Protein AF-A0A0F9I3G2-F1 (afdb_monomer)

Organism: NCBI:txid412755

pLDDT: mean 88.93, std 11.57, range [64.62, 98.38]

Solvent-accessible surface area (backbone atoms only — not comparable to full-atom values): 3308 Å² total; per-residue (Å²): 137,77,82,78,78,75,73,56,66,33,78,40,79,88,81,66,22,39,8,36,69,26,92,75,51,89,41,66,71,26,63,67,70,91,84,86,72,99,75,86,88,78,82,82,84,72,131

Nearest PDB structures (foldseek):
  8onf-assembly1_B  TM=8.143E-01  e=5.453E-01  Bdellovibrio bacteriovorus HD100
  8ol4-assembly1_A  TM=8.152E-01  e=6.267E-01  Bdellovibrio bacteriovorus HD100
  8onc-assembly2_F  TM=5.940E-01  e=3.128E-01  Bdellovibrio bacteriovorus HD100
  8ojn-assembly1_C  TM=5.953E-01  e=4.130E-01  Bdellovibrio bacteriovorus HD100
  8ond-assembly2_B  TM=7.562E-01  e=1.658E+00  Bdellovibrio bacteriovorus HD100

Radius of gyration: 13.77 Å; Cα contacts (8 Å, |Δi|>4): 54; chains: 1; bounding box: 24×29×44 Å

Secondary structure (DSSP, 8-state):
-------SEEEETTTTEEEES-SS-SSSEEESS----S----S----

Foldseek 3Di:
DDPPPPDQWEADPVVRAIEGVDNPDPDNYHYPDDDDDPDDDDPDPDD

Mean predicted aligned error: 6.19 Å

Sequence (47 aa):
YVPTETGELFWDDVNKRLGIKNSSPTSEVDVTGTVTMTRLLAGGITE

Structure (mmCIF, N/CA/C/O backbone):
data_AF-A0A0F9I3G2-F1
#
_entry.id   AF-A0A0F9I3G2-F1
#
loop_
_atom_site.group_PDB
_atom_site.id
_atom_site.type_symbol
_atom_site.label_atom_id
_atom_site.label_alt_id
_atom_site.label_comp_id
_atom_site.label_asym_id
_atom_site.label_entity_id
_atom_site.label_seq_id
_atom_site.pdbx_PDB_ins_code
_atom_site.Cartn_x
_atom_site.Cartn_y
_atom_site.Cartn_z
_atom_site.occupancy
_atom_site.B_iso_or_equiv
_atom_site.auth_seq_id
_atom_site.auth_comp_id
_atom_site.auth_asym_id
_atom_site.auth_atom_id
_atom_site.pdbx_PDB_model_num
ATOM 1 N N . TYR A 1 1 ? -4.207 18.528 24.360 1.00 66.44 1 TYR A N 1
ATOM 2 C CA . TYR A 1 1 ? -4.434 18.023 22.996 1.00 66.44 1 TYR A CA 1
ATOM 3 C C . TYR A 1 1 ? -3.291 17.083 22.683 1.00 66.44 1 TYR A C 1
ATOM 5 O O . TYR A 1 1 ? -2.159 17.541 22.624 1.00 66.44 1 TYR A O 1
ATOM 13 N N . VAL A 1 2 ? -3.560 15.784 22.612 1.00 67.81 2 VAL A N 1
ATOM 14 C CA . VAL A 1 2 ? -2.592 14.807 22.104 1.00 67.81 2 VAL A CA 1
ATOM 15 C C . VAL A 1 2 ? -3.089 14.503 20.696 1.00 67.81 2 VAL A C 1
ATOM 17 O O . VAL A 1 2 ? -4.240 14.079 20.584 1.00 67.81 2 VAL A O 1
ATOM 20 N N . PRO A 1 3 ? -2.332 14.800 19.631 1.00 65.75 3 PRO A N 1
ATOM 21 C CA . PRO A 1 3 ? -2.740 14.374 18.307 1.00 65.75 3 PRO A CA 1
ATOM 22 C C . PRO A 1 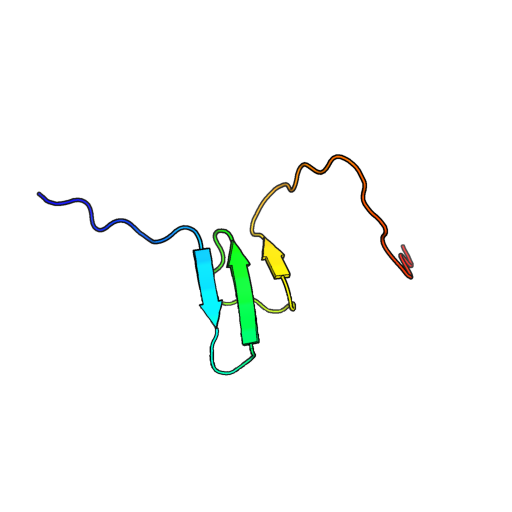3 ? -2.846 12.852 18.342 1.00 65.75 3 PRO A C 1
ATOM 24 O O . PRO A 1 3 ? -1.892 12.171 18.714 1.00 65.75 3 PRO A O 1
ATOM 27 N N . THR A 1 4 ? -4.021 12.319 18.020 1.00 64.62 4 THR A N 1
ATOM 28 C CA . THR A 1 4 ? -4.133 10.903 17.694 1.00 64.62 4 THR A CA 1
ATOM 29 C C . THR A 1 4 ? -3.313 10.716 16.432 1.00 64.62 4 THR A C 1
ATOM 31 O O . THR A 1 4 ? -3.694 11.199 15.368 1.00 64.62 4 THR A O 1
ATOM 34 N N . GLU A 1 5 ? -2.144 10.106 16.567 1.00 65.38 5 GLU A N 1
ATOM 35 C CA . GLU A 1 5 ? -1.343 9.732 15.417 1.00 65.38 5 GLU A CA 1
ATOM 36 C C . GLU A 1 5 ? -2.164 8.701 14.635 1.00 65.38 5 GLU A C 1
ATOM 38 O O . GLU A 1 5 ? -2.402 7.584 15.097 1.00 65.38 5 GLU A O 1
ATOM 43 N N . THR A 1 6 ? -2.708 9.096 13.486 1.00 73.31 6 THR A N 1
ATOM 44 C CA . THR A 1 6 ? -3.254 8.128 12.540 1.00 73.31 6 THR A CA 1
ATOM 45 C C . THR A 1 6 ? -2.061 7.377 11.984 1.00 73.31 6 THR A C 1
ATOM 47 O O . THR A 1 6 ? -1.267 7.971 11.255 1.00 73.31 6 THR A O 1
ATOM 50 N N . GLY A 1 7 ? -1.907 6.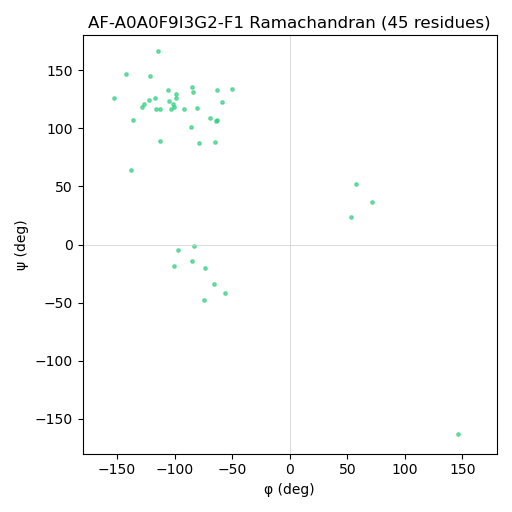109 12.371 1.00 79.19 7 GLY A N 1
ATOM 51 C CA . GLY A 1 7 ? -0.828 5.272 11.858 1.00 79.19 7 GLY A CA 1
ATOM 52 C C . GLY A 1 7 ? -0.795 5.339 10.332 1.00 79.19 7 GLY A C 1
ATOM 53 O O . GLY A 1 7 ? -1.834 5.282 9.686 1.00 79.19 7 GLY A O 1
ATOM 54 N N . GLU A 1 8 ? 0.382 5.524 9.744 1.00 92.88 8 GLU A N 1
ATOM 55 C CA . GLU A 1 8 ? 0.514 5.605 8.283 1.00 92.88 8 GLU A CA 1
ATOM 56 C C . GLU A 1 8 ? 0.630 4.219 7.632 1.00 92.88 8 GLU A C 1
ATOM 58 O O . GLU A 1 8 ? 0.467 4.082 6.417 1.00 92.88 8 GLU A O 1
A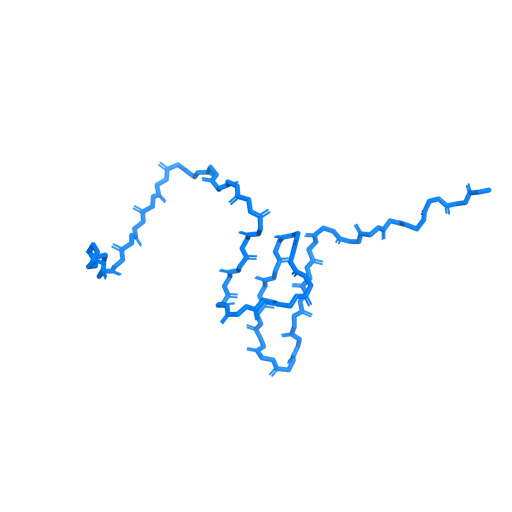TOM 63 N N . LEU A 1 9 ? 0.894 3.198 8.451 1.00 95.69 9 LEU A N 1
ATOM 64 C CA . LEU A 1 9 ? 1.045 1.799 8.074 1.00 95.69 9 LEU A CA 1
ATOM 65 C C . LEU A 1 9 ? -0.050 0.977 8.758 1.00 95.69 9 LEU A C 1
ATOM 67 O O . LEU A 1 9 ? -0.192 1.018 9.980 1.00 95.69 9 LEU A O 1
ATOM 71 N N . PHE A 1 10 ? -0.797 0.212 7.971 1.00 95.31 10 PHE A N 1
ATOM 72 C CA . PHE A 1 10 ? -1.912 -0.609 8.429 1.00 95.31 10 PHE A CA 1
ATOM 73 C C . PHE A 1 10 ? -1.656 -2.065 8.054 1.00 95.31 10 PHE A C 1
ATOM 75 O O . PHE A 1 10 ? -1.443 -2.380 6.886 1.00 95.31 10 PHE A O 1
ATOM 82 N N . TRP A 1 11 ? -1.687 -2.959 9.040 1.00 96.44 11 TRP A N 1
ATOM 83 C CA . TRP A 1 11 ? -1.669 -4.399 8.802 1.00 96.44 11 TRP A CA 1
ATOM 84 C C . TRP A 1 11 ? -3.089 -4.954 8.919 1.00 96.44 11 TRP A C 1
ATOM 86 O O . TRP A 1 11 ? -3.699 -4.874 9.985 1.00 96.44 11 TRP A O 1
ATOM 96 N N . ASP A 1 12 ? -3.611 -5.518 7.831 1.00 97.06 12 ASP A N 1
ATOM 97 C CA . ASP A 1 12 ? -4.846 -6.300 7.844 1.00 97.06 12 ASP A CA 1
ATOM 98 C C . ASP A 1 12 ? -4.500 -7.746 8.204 1.00 97.06 12 ASP A C 1
ATOM 100 O O . ASP A 1 12 ? -4.026 -8.514 7.365 1.00 97.06 12 ASP A O 1
ATOM 104 N N . ASP A 1 13 ? -4.732 -8.125 9.462 1.00 97.62 13 ASP A N 1
ATOM 105 C CA . ASP A 1 13 ? -4.401 -9.468 9.934 1.00 97.62 13 ASP A CA 1
ATOM 106 C C . ASP A 1 13 ? -5.351 -10.556 9.407 1.00 97.62 13 ASP A C 1
ATOM 108 O O . ASP A 1 13 ? -4.975 -11.726 9.368 1.00 97.62 13 ASP A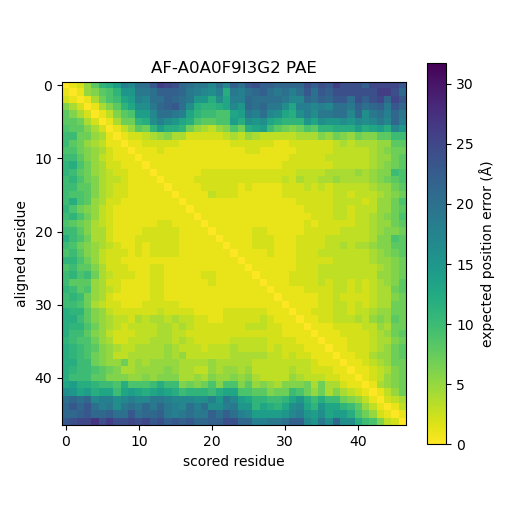 O 1
ATOM 112 N N . VAL A 1 14 ? -6.556 -1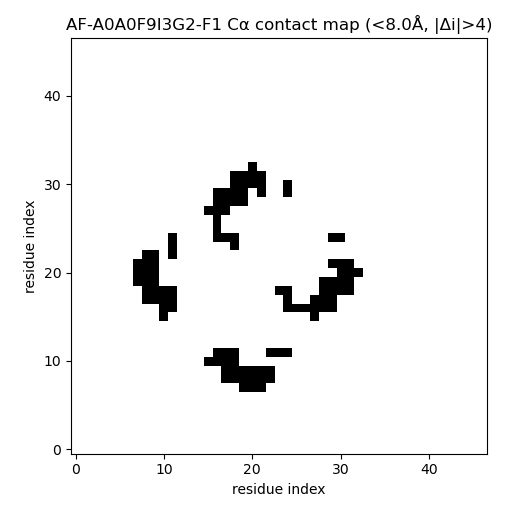0.205 8.955 1.00 97.81 14 VAL A N 1
ATOM 113 C CA . VAL A 1 14 ? -7.505 -11.186 8.410 1.00 97.81 14 V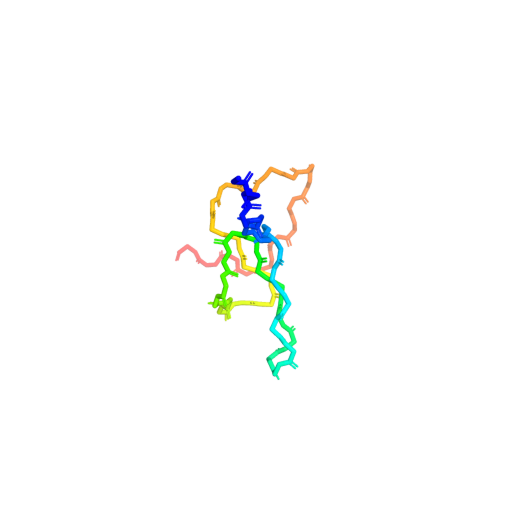AL A CA 1
ATOM 114 C C . VAL A 1 14 ? -7.055 -11.618 7.021 1.00 97.81 14 VAL A C 1
ATOM 116 O O . VAL A 1 14 ? -6.977 -12.813 6.738 1.00 97.81 14 VAL A O 1
ATOM 119 N N . ASN A 1 15 ? -6.713 -10.649 6.171 1.00 97.69 15 ASN A N 1
ATOM 120 C CA . ASN A 1 15 ? -6.327 -10.905 4.782 1.00 97.69 15 ASN A CA 1
ATOM 121 C C . ASN A 1 15 ? -4.809 -10.965 4.565 1.00 97.69 15 ASN A C 1
ATOM 123 O O . ASN A 1 15 ? -4.374 -11.262 3.454 1.00 97.69 15 ASN A O 1
ATOM 127 N N . LYS A 1 16 ? -4.016 -10.693 5.610 1.00 98.19 16 LYS A N 1
ATOM 128 C CA . LYS A 1 16 ? -2.545 -10.647 5.601 1.00 98.19 16 LYS A CA 1
ATOM 129 C C . LYS A 1 16 ? -1.997 -9.643 4.579 1.00 98.19 16 LYS A C 1
ATOM 131 O O . LYS A 1 16 ? -1.171 -9.990 3.740 1.00 98.19 16 LYS A O 1
ATOM 136 N N . ARG A 1 17 ? -2.479 -8.396 4.642 1.00 98.38 17 ARG A N 1
ATOM 137 C CA . ARG A 1 17 ? -2.136 -7.319 3.691 1.00 98.38 17 ARG A CA 1
ATOM 138 C C . ARG A 1 17 ? -1.517 -6.114 4.384 1.00 98.38 17 ARG A C 1
ATOM 140 O O . ARG A 1 17 ? -1.935 -5.744 5.481 1.00 98.38 17 ARG A O 1
ATOM 147 N N . LEU A 1 18 ? -0.574 -5.465 3.704 1.00 97.44 18 LEU A N 1
ATOM 148 C CA . LEU A 1 18 ? 0.033 -4.209 4.139 1.00 97.44 18 LEU A CA 1
ATOM 149 C C . LEU A 1 18 ? -0.577 -3.024 3.381 1.00 97.44 18 LEU A C 1
ATOM 151 O O . LEU A 1 18 ? -0.469 -2.935 2.162 1.00 97.44 18 LEU A O 1
ATOM 155 N N . GLY A 1 19 ? -1.160 -2.080 4.114 1.00 97.44 19 GLY A N 1
ATOM 156 C CA . GLY A 1 19 ? -1.632 -0.801 3.596 1.00 97.44 19 GLY A CA 1
ATOM 157 C C . GLY A 1 19 ? -0.726 0.363 4.005 1.00 97.44 19 GLY A C 1
ATOM 158 O O . GLY A 1 19 ? -0.383 0.500 5.179 1.00 97.44 19 GLY A O 1
ATOM 159 N N . ILE A 1 20 ? -0.363 1.234 3.061 1.00 96.69 20 ILE A N 1
ATOM 160 C CA . ILE A 1 20 ? 0.342 2.500 3.323 1.00 96.69 20 ILE A CA 1
ATOM 161 C C . ILE A 1 20 ? -0.606 3.642 2.976 1.00 96.69 20 ILE A C 1
ATOM 163 O O . ILE A 1 20 ? -1.032 3.774 1.828 1.00 96.69 20 ILE A O 1
ATOM 167 N N . LYS A 1 21 ? -0.973 4.452 3.977 1.00 95.25 21 LYS A N 1
ATOM 168 C CA . LYS A 1 21 ? -2.063 5.445 3.877 1.00 95.25 21 LYS A CA 1
ATOM 169 C C . LYS A 1 21 ? -3.387 4.831 3.392 1.00 95.25 21 LYS A C 1
ATOM 171 O O . LYS A 1 21 ? -4.245 5.520 2.843 1.00 95.25 21 LYS A O 1
ATOM 176 N N . ASN A 1 22 ? -3.544 3.525 3.600 1.00 95.56 22 ASN A N 1
ATOM 177 C CA . ASN A 1 22 ? -4.703 2.743 3.208 1.00 95.56 22 ASN A CA 1
ATOM 178 C C . ASN A 1 22 ? -5.080 1.805 4.361 1.00 95.56 22 ASN A C 1
ATOM 180 O O . ASN A 1 22 ? -4.381 0.831 4.618 1.00 95.56 22 ASN A O 1
ATOM 184 N N . SER A 1 23 ? -6.174 2.097 5.064 1.00 95.06 23 SER A N 1
ATOM 185 C CA . SER A 1 23 ? -6.682 1.255 6.155 1.00 95.06 23 SER A CA 1
ATOM 186 C C . SER A 1 23 ? -7.550 0.088 5.671 1.00 95.06 23 SER A C 1
ATOM 188 O O . SER A 1 23 ? -8.046 -0.690 6.482 1.00 95.06 23 SER A O 1
ATOM 190 N N . SER A 1 24 ? -7.776 -0.037 4.362 1.00 95.75 24 SER A N 1
ATOM 191 C CA . SER A 1 24 ? -8.578 -1.098 3.743 1.00 95.75 24 SER A CA 1
ATOM 192 C C . SER A 1 24 ? -7.892 -1.617 2.469 1.00 95.75 24 SE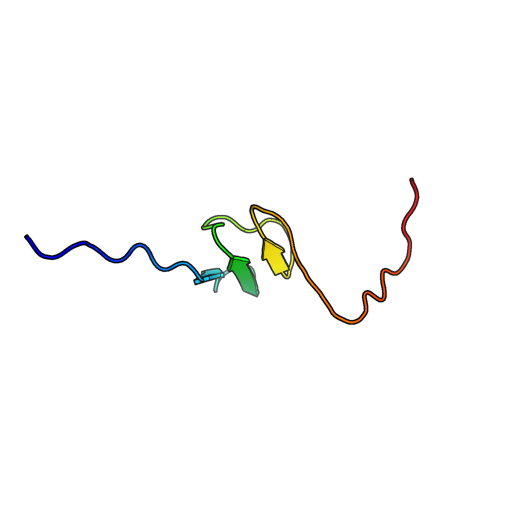R A C 1
ATOM 194 O O . SER A 1 24 ? -8.419 -1.443 1.367 1.00 95.75 24 SER A O 1
ATOM 196 N N . PRO A 1 25 ? -6.700 -2.232 2.599 1.00 97.56 25 PRO A N 1
ATOM 197 C CA . PRO A 1 25 ? -5.909 -2.695 1.464 1.00 97.56 25 PRO A CA 1
ATOM 198 C C . PRO A 1 25 ? -6.628 -3.792 0.663 1.00 97.56 25 PRO A C 1
ATOM 200 O O . PRO A 1 25 ? -7.131 -4.785 1.199 1.00 97.56 25 PRO A O 1
ATOM 203 N N . THR A 1 26 ? -6.632 -3.638 -0.659 1.00 97.44 26 THR A N 1
ATOM 204 C CA . THR A 1 26 ? -7.249 -4.587 -1.605 1.00 97.44 26 THR A CA 1
ATOM 205 C C . THR A 1 26 ? -6.234 -5.515 -2.272 1.00 97.44 26 THR A C 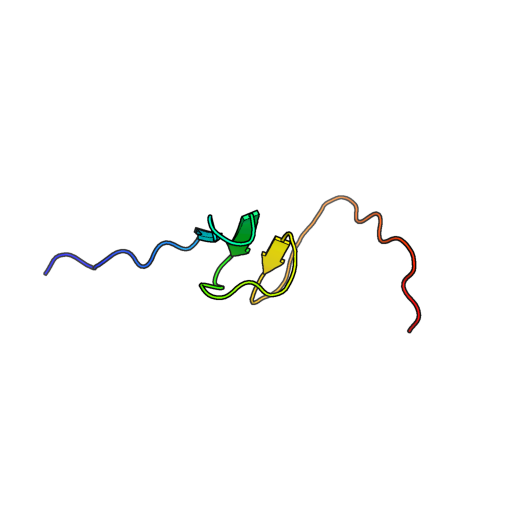1
ATOM 207 O O . THR A 1 26 ? -6.602 -6.589 -2.749 1.00 97.44 26 THR A O 1
ATOM 210 N N . SER A 1 27 ? -4.958 -5.129 -2.234 1.00 95.94 27 SER A N 1
ATOM 211 C CA . SER A 1 27 ? -3.805 -5.883 -2.734 1.00 95.94 27 SER A CA 1
ATOM 212 C C . SER A 1 27 ? -2.881 -6.300 -1.585 1.00 95.94 27 SER A C 1
ATOM 214 O O . SER A 1 27 ? -3.017 -5.805 -0.469 1.00 95.94 27 SER A O 1
ATOM 216 N N . GLU A 1 28 ? -1.943 -7.218 -1.841 1.00 95.88 28 GLU A N 1
ATOM 217 C CA . GLU A 1 28 ? -0.982 -7.703 -0.830 1.00 95.88 28 GLU A CA 1
ATOM 218 C C . GLU A 1 28 ? -0.168 -6.561 -0.200 1.00 95.88 28 GLU A C 1
ATOM 220 O O . GLU A 1 28 ? -0.016 -6.494 1.021 1.00 95.88 28 GLU A O 1
ATOM 225 N N . VAL A 1 29 ? 0.269 -5.617 -1.037 1.00 95.31 29 VAL A N 1
ATOM 226 C CA . VAL A 1 29 ? 0.781 -4.308 -0.629 1.00 95.31 29 VAL A CA 1
ATOM 227 C C . VAL A 1 29 ? -0.007 -3.245 -1.389 1.00 95.31 29 VAL A C 1
ATOM 229 O O . VAL A 1 29 ? -0.020 -3.255 -2.619 1.00 95.31 29 VAL A O 1
ATOM 232 N N . ASP A 1 30 ? -0.674 -2.347 -0.669 1.00 97.06 30 ASP A N 1
ATOM 233 C CA . ASP A 1 30 ? -1.569 -1.335 -1.235 1.00 97.06 30 ASP A CA 1
ATOM 234 C C . ASP A 1 30 ? -1.184 0.057 -0.713 1.00 97.06 30 ASP A C 1
ATOM 236 O O . ASP A 1 30 ? -1.187 0.315 0.493 1.00 97.06 30 ASP A O 1
ATOM 240 N N . VAL A 1 31 ? -0.799 0.950 -1.624 1.00 96.44 31 VAL A N 1
ATOM 241 C CA . VAL A 1 31 ? -0.333 2.300 -1.294 1.00 96.44 31 VAL A CA 1
ATOM 242 C C . VAL A 1 31 ? -1.295 3.317 -1.885 1.00 96.44 31 VAL A C 1
ATOM 244 O O . VAL A 1 31 ? -1.381 3.461 -3.104 1.00 96.44 31 VAL A O 1
ATOM 247 N N . THR A 1 32 ? -1.950 4.099 -1.028 1.00 95.94 32 THR A N 1
ATOM 248 C CA . THR A 1 32 ? -2.708 5.272 -1.478 1.00 95.94 32 THR A CA 1
ATOM 249 C C . THR A 1 32 ? -1.733 6.419 -1.745 1.00 95.94 32 THR A C 1
ATOM 251 O O . THR A 1 32 ? -1.436 7.227 -0.860 1.00 95.94 32 THR A O 1
ATOM 254 N N . GLY A 1 33 ? -1.193 6.482 -2.964 1.00 93.94 33 GLY A N 1
ATOM 255 C CA . GLY A 1 33 ? -0.298 7.551 -3.412 1.00 93.94 33 GLY A CA 1
ATOM 256 C C . GLY A 1 33 ? 0.776 7.084 -4.394 1.00 93.94 33 GLY A C 1
ATOM 257 O O . GLY A 1 33 ? 0.681 6.018 -4.994 1.00 93.94 33 GLY A O 1
ATOM 258 N N . THR A 1 34 ? 1.815 7.903 -4.560 1.00 94.50 34 THR A N 1
ATOM 259 C CA . THR A 1 34 ? 2.961 7.586 -5.422 1.00 94.50 34 THR A CA 1
ATOM 260 C C . THR A 1 34 ? 3.982 6.740 -4.673 1.00 94.50 34 THR A C 1
ATOM 262 O O . THR A 1 34 ? 4.363 7.070 -3.550 1.00 94.50 34 THR A O 1
ATOM 265 N N . VAL A 1 35 ? 4.490 5.697 -5.329 1.00 93.69 35 VAL A N 1
ATOM 266 C CA . VAL A 1 35 ? 5.616 4.902 -4.831 1.00 93.69 35 VAL A CA 1
ATOM 267 C C . VAL A 1 35 ? 6.878 5.261 -5.610 1.00 93.69 35 VAL A C 1
ATOM 269 O O . VAL A 1 35 ? 6.916 5.135 -6.832 1.00 93.69 35 VAL A O 1
ATOM 272 N N . THR A 1 36 ? 7.928 5.673 -4.901 1.00 94.88 36 THR A N 1
ATOM 273 C CA . THR A 1 36 ? 9.273 5.841 -5.466 1.00 94.88 36 THR A CA 1
ATOM 274 C C . THR A 1 36 ? 10.103 4.615 -5.118 1.00 94.88 36 THR A C 1
ATOM 276 O O . THR A 1 36 ? 10.229 4.265 -3.947 1.00 94.88 36 THR A O 1
ATOM 279 N N . MET A 1 37 ? 10.694 3.966 -6.117 1.00 93.50 37 MET A N 1
ATOM 280 C CA . MET A 1 37 ? 11.528 2.783 -5.912 1.00 93.50 37 MET A CA 1
ATOM 281 C C . MET A 1 37 ? 12.721 2.779 -6.8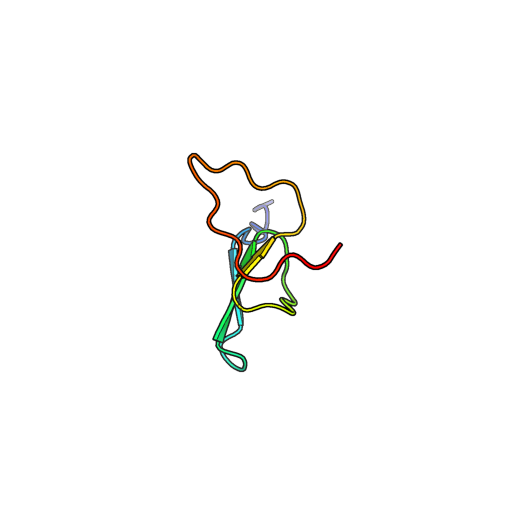63 1.00 93.50 37 MET A C 1
ATOM 283 O O . MET A 1 37 ? 12.618 3.225 -8.001 1.00 93.50 37 MET A O 1
ATOM 287 N N . THR A 1 38 ? 13.853 2.243 -6.406 1.00 96.88 38 THR A N 1
ATOM 288 C CA . THR A 1 38 ? 15.085 2.154 -7.209 1.00 96.88 38 THR A CA 1
ATOM 289 C C . THR A 1 38 ? 14.928 1.218 -8.408 1.00 96.88 38 THR A C 1
ATOM 291 O O . THR A 1 38 ? 15.526 1.445 -9.457 1.00 96.88 38 THR A O 1
ATOM 294 N N . ARG A 1 39 ? 14.141 0.146 -8.260 1.00 93.50 39 ARG A N 1
ATOM 295 C CA . ARG A 1 39 ? 13.844 -0.808 -9.331 1.00 93.50 39 ARG A CA 1
ATOM 296 C C . ARG A 1 39 ? 12.486 -1.459 -9.096 1.00 93.50 39 ARG A C 1
ATOM 298 O O . ARG A 1 39 ? 12.279 -2.053 -8.042 1.00 93.50 39 ARG A O 1
ATOM 305 N N . LEU A 1 40 ? 11.617 -1.387 -10.100 1.00 90.00 40 LEU A N 1
ATOM 306 C CA . LEU A 1 40 ? 10.368 -2.140 -10.168 1.00 90.00 40 LEU A CA 1
ATOM 307 C C . LEU A 1 40 ? 10.575 -3.370 -11.057 1.00 90.00 40 LEU A C 1
ATOM 309 O O . LEU A 1 40 ? 11.057 -3.240 -12.180 1.00 90.00 40 LEU A O 1
ATOM 313 N N . LEU A 1 41 ? 10.195 -4.550 -10.570 1.00 88.50 41 LEU A N 1
ATOM 314 C CA . LEU A 1 41 ? 10.011 -5.739 -11.403 1.00 88.50 41 LEU A CA 1
ATOM 315 C C . LEU A 1 41 ? 8.521 -6.077 -11.402 1.00 88.50 41 LEU A C 1
ATOM 317 O O . LEU A 1 41 ? 8.050 -6.803 -10.532 1.00 88.50 41 LEU A O 1
ATOM 321 N N . ALA A 1 42 ? 7.773 -5.501 -12.340 1.00 84.50 42 ALA A N 1
ATOM 322 C CA . ALA A 1 42 ? 6.352 -5.787 -12.495 1.00 84.50 42 ALA A CA 1
ATOM 323 C C . ALA A 1 42 ? 6.167 -6.936 -13.494 1.00 84.50 42 ALA A C 1
ATOM 325 O O . ALA A 1 42 ? 6.544 -6.822 -14.660 1.00 84.50 42 ALA A O 1
ATOM 326 N N . GLY A 1 43 ? 5.615 -8.058 -13.033 1.00 84.19 43 GLY A N 1
ATOM 327 C CA . GLY A 1 43 ? 5.227 -9.164 -13.905 1.00 84.19 43 GLY A CA 1
ATOM 328 C C . GLY A 1 43 ? 3.840 -8.922 -14.496 1.00 84.19 43 GLY A C 1
ATOM 329 O O . GLY A 1 43 ? 2.915 -8.613 -13.754 1.00 84.19 43 GLY A O 1
ATOM 330 N N . GLY A 1 44 ? 3.690 -9.090 -15.813 1.00 73.38 44 GLY A N 1
ATOM 331 C CA . GLY A 1 44 ? 2.370 -9.149 -16.449 1.00 73.38 44 GLY A CA 1
ATOM 332 C C . GLY A 1 44 ? 1.603 -7.828 -16.505 1.00 73.38 44 GLY A C 1
ATOM 333 O O . GLY A 1 44 ? 0.384 -7.848 -16.384 1.00 73.38 44 GLY A O 1
ATOM 334 N N . ILE A 1 45 ? 2.287 -6.696 -16.709 1.00 73.56 45 ILE A N 1
ATOM 335 C CA . ILE A 1 45 ? 1.613 -5.445 -17.076 1.00 73.56 45 ILE A CA 1
ATOM 336 C C . ILE A 1 45 ? 0.958 -5.602 -18.459 1.00 73.56 45 ILE A C 1
ATOM 338 O O . ILE A 1 45 ? 1.573 -5.369 -19.494 1.00 73.56 45 ILE A O 1
ATOM 342 N N . THR A 1 46 ? -0.279 -6.083 -18.493 1.00 65.00 46 THR A N 1
ATOM 343 C CA . THR A 1 46 ? -1.160 -5.850 -19.635 1.00 65.00 46 THR A CA 1
ATOM 344 C C . THR A 1 46 ? -1.726 -4.455 -19.453 1.00 65.00 46 THR A C 1
ATOM 346 O O . THR A 1 46 ? -2.340 -4.198 -18.417 1.00 65.00 46 THR A O 1
ATOM 349 N N . GLU A 1 47 ? -1.417 -3.571 -20.402 1.00 65.56 47 GLU A N 1
ATOM 350 C CA . GLU A 1 47 ? -1.959 -2.207 -20.480 1.00 65.56 47 GLU A CA 1
ATOM 351 C C . GLU A 1 47 ? -3.473 -2.153 -20.233 1.00 65.56 47 GLU A C 1
ATOM 353 O O . GLU A 1 47 ? -4.188 -3.078 -20.693 1.00 65.56 47 GLU A O 1
#